Protein AF-A0A1Q3DF29-F1 (afdb_monomer)

Organism: Cephalotus follicularis (NCBI:txid3775)

Nearest PDB structures (foldseek):
  5wkq-assembly1_A  TM=4.480E-01  e=5.464E-01  Shigella flexneri
  3u0c-assembly1_A  TM=4.431E-01  e=8.227E-01  Shigella flexneri
  5nnv-assembly1_A  TM=3.902E-01  e=7.588E+00  Bacillus subtilis subsp. subtilis str. 168

Radius of gyration: 24.83 Å; Cα contacts (8 Å, |Δi|>4): 65; chains: 1; bounding box: 52×53×67 Å

Foldseek 3Di:
DVVVVVVVVVVVVVVLVVLCVVVVVLVCCLVVVLVVVLVVLVVVLCVQLVVLVVQLVVLVVVLVVDDCPDPSNVVSVVVNVVSVVVNCVSVVVSVVVNVVSVQLSVQLVVVVVVCSVVVHDDDPVVSNVVSVVVVVVVVVVVD

Secondary structure (DSSP, 8-state):
-HHHHHHHHHHHHHHHHHHHHHTHHHHHHHHHHHHHHHHHHHHHHHHHHHHHHHHHHHHHHHHHHS-TTSHHHHHHHHHHHHHHHHHHHHHHHHHHHHHHHHHHHHHHHHHHHHHHHTT----HHHHHHHHHHHHHHHHHTT-

Solvent-accessible surface area (backbone atoms only — not comparable to full-atom values): 7894 Å² total; per-residue (Å²): 112,67,71,56,54,51,49,55,50,50,50,52,50,52,52,51,48,59,48,42,62,80,44,42,69,59,58,47,46,69,52,51,49,57,54,54,51,49,52,51,53,52,52,52,44,53,66,61,46,52,61,51,52,52,52,36,52,53,40,52,58,50,49,74,74,44,59,90,88,40,74,64,32,55,50,34,51,51,48,40,54,49,40,52,52,51,49,54,52,54,51,50,52,50,53,49,53,52,50,54,49,52,51,53,49,50,50,42,48,54,52,51,52,56,37,43,72,68,73,51,90,77,55,71,67,60,50,53,52,50,44,51,50,59,62,48,44,68,71,61,75,76,112

Structure (mmCIF, N/CA/C/O backbone):
data_AF-A0A1Q3DF29-F1
#
_entry.id   AF-A0A1Q3DF29-F1
#
loop_
_atom_site.group_PDB
_atom_site.id
_atom_site.type_symbol
_atom_site.label_atom_id
_atom_site.label_alt_id
_atom_site.label_comp_id
_atom_site.label_asym_id
_atom_site.label_entity_id
_atom_site.label_seq_id
_atom_site.pdbx_PDB_ins_code
_atom_site.Cartn_x
_atom_site.Cartn_y
_atom_site.Cartn_z
_atom_site.occupancy
_atom_site.B_iso_or_equiv
_atom_site.auth_seq_id
_atom_site.auth_comp_id
_atom_site.auth_asym_id
_atom_site.auth_atom_id
_atom_site.pdbx_PDB_model_num
ATOM 1 N N . MET A 1 1 ? -31.458 27.930 13.544 1.00 64.81 1 MET A N 1
ATOM 2 C CA . MET A 1 1 ? -31.360 26.532 13.066 1.00 64.81 1 MET A CA 1
ATOM 3 C C . MET A 1 1 ? -29.913 26.045 13.080 1.00 64.81 1 MET A C 1
ATOM 5 O O . MET A 1 1 ? -29.648 25.019 13.688 1.00 64.81 1 MET A O 1
ATOM 9 N N . GLU A 1 2 ? -28.968 26.812 12.528 1.00 74.69 2 GLU A N 1
ATOM 10 C CA . GLU A 1 2 ? -27.544 26.432 12.446 1.00 74.69 2 GLU A CA 1
ATOM 11 C C . GLU A 1 2 ? -26.821 26.314 13.799 1.00 74.69 2 GLU A C 1
ATOM 13 O O . GLU A 1 2 ? -26.092 25.355 14.015 1.00 74.69 2 GLU A O 1
ATOM 18 N N . LEU A 1 3 ? -27.087 27.212 14.758 1.00 82.31 3 LEU A N 1
ATOM 19 C CA . LEU A 1 3 ? -26.493 27.136 16.107 1.00 82.31 3 LEU A CA 1
ATOM 20 C C . LEU A 1 3 ? -26.896 25.869 16.879 1.00 82.31 3 LEU A C 1
ATOM 22 O O . LEU A 1 3 ? -26.116 25.357 17.676 1.00 82.31 3 LEU A O 1
ATOM 26 N N . LYS A 1 4 ? -28.103 25.349 16.625 1.00 86.00 4 LYS A N 1
ATOM 27 C CA . LYS A 1 4 ? -28.585 24.108 17.241 1.00 86.00 4 LYS A CA 1
ATOM 28 C C . LYS A 1 4 ? -27.885 22.892 16.630 1.00 86.00 4 LYS A C 1
ATOM 30 O O . LYS A 1 4 ? -27.379 22.061 17.368 1.00 86.00 4 LYS A O 1
ATOM 35 N N . LEU A 1 5 ? -27.765 22.859 15.299 1.00 88.81 5 LEU A N 1
ATOM 36 C CA . LEU A 1 5 ? -26.984 21.848 14.575 1.00 88.81 5 LEU A CA 1
ATOM 37 C C . LEU A 1 5 ? -25.518 21.813 15.028 1.00 88.81 5 LEU A C 1
ATOM 39 O O . LEU A 1 5 ? -24.963 20.735 15.224 1.00 88.81 5 LEU A O 1
ATOM 43 N N . LEU A 1 6 ? -24.905 22.983 15.231 1.00 88.19 6 LEU A N 1
ATOM 44 C CA . LEU A 1 6 ? -23.535 23.087 15.729 1.00 88.19 6 LEU A CA 1
ATOM 45 C C . LEU A 1 6 ? -23.409 22.545 17.164 1.00 88.19 6 LEU A C 1
ATOM 47 O O . LEU A 1 6 ? -22.464 21.819 17.465 1.00 88.19 6 LEU A O 1
ATOM 51 N N . GLY A 1 7 ? -24.371 22.868 18.036 1.00 90.06 7 GLY A N 1
ATOM 52 C CA . GLY A 1 7 ? -24.429 22.354 19.406 1.00 90.06 7 GLY A CA 1
ATOM 53 C C . GLY A 1 7 ? -24.581 20.832 19.459 1.00 90.06 7 GLY A C 1
ATOM 54 O O . GLY A 1 7 ? -23.808 20.165 20.145 1.00 90.06 7 GLY A O 1
ATOM 55 N N . ASP A 1 8 ? -25.508 20.282 18.672 1.00 89.81 8 ASP A N 1
ATOM 56 C CA . ASP A 1 8 ? -25.744 18.837 18.577 1.00 89.81 8 ASP A CA 1
ATOM 57 C C . ASP A 1 8 ? -24.498 18.106 18.036 1.00 89.81 8 ASP A C 1
ATOM 59 O O . ASP A 1 8 ? -24.095 17.067 18.560 1.00 89.81 8 ASP A O 1
ATOM 63 N N . PHE A 1 9 ? -23.816 18.682 17.040 1.00 89.69 9 PHE A N 1
ATOM 64 C CA . PHE A 1 9 ? -22.563 18.144 16.506 1.00 89.69 9 PHE A CA 1
ATOM 65 C C . PHE A 1 9 ? -21.426 18.138 17.541 1.00 89.69 9 PHE A C 1
ATOM 67 O O . PHE A 1 9 ? -20.728 17.133 17.693 1.00 89.69 9 PHE A O 1
ATOM 74 N N . LEU A 1 10 ? -21.250 19.234 18.286 1.00 90.62 10 LEU A N 1
ATOM 75 C CA . LEU A 1 10 ? -20.240 19.331 19.345 1.00 90.62 10 LEU A CA 1
ATOM 76 C C . LEU A 1 10 ? -20.503 18.342 20.484 1.00 90.62 10 LEU A C 1
ATOM 78 O O . LEU A 1 10 ? -19.556 17.761 21.018 1.00 90.62 10 LEU A O 1
ATOM 82 N N . GLN A 1 11 ? -21.772 18.116 20.831 1.00 90.12 11 GLN A N 1
ATOM 83 C CA . GLN A 1 11 ? -22.178 17.124 21.825 1.00 90.12 11 GLN A CA 1
ATOM 84 C C . GLN A 1 11 ? -21.747 15.714 21.395 1.00 90.12 11 GLN A C 1
ATOM 86 O O . GLN A 1 11 ? -21.098 15.006 22.166 1.00 90.12 11 GLN A O 1
ATOM 91 N N . ILE A 1 12 ? -22.015 15.344 20.136 1.00 85.94 12 ILE A N 1
ATOM 92 C CA . ILE A 1 12 ? -21.592 14.057 19.563 1.00 85.94 12 ILE A CA 1
ATOM 93 C C . ILE A 1 12 ? -20.066 13.922 19.612 1.00 85.94 12 ILE A C 1
ATOM 95 O O . ILE A 1 12 ? -19.547 12.890 20.035 1.00 85.94 12 ILE A O 1
ATOM 99 N N . LEU A 1 13 ? -19.331 14.970 19.232 1.00 83.00 13 LEU A N 1
ATOM 100 C CA . LEU A 1 13 ? -17.866 14.997 19.286 1.00 83.00 13 LEU A CA 1
ATOM 101 C C . LEU A 1 13 ? -17.329 14.797 20.707 1.00 83.00 13 LEU A C 1
ATOM 103 O O . LEU A 1 13 ? -16.395 14.019 20.910 1.00 83.00 13 LEU A O 1
ATOM 107 N N . LEU A 1 14 ? -17.927 15.464 21.696 1.00 86.06 14 LEU A N 1
ATOM 108 C CA . LEU A 1 14 ? -17.567 15.322 23.106 1.00 86.06 14 LEU A CA 1
ATOM 109 C C . LEU A 1 14 ? -17.832 13.909 23.626 1.00 86.06 14 LEU A C 1
ATOM 111 O O . LEU A 1 14 ? -17.007 13.363 24.365 1.00 86.06 14 LEU A O 1
ATOM 115 N N . ASP A 1 15 ? -18.949 13.303 23.237 1.00 81.44 15 ASP A N 1
ATOM 116 C CA . ASP A 1 15 ? -19.303 11.950 23.655 1.00 81.44 15 ASP A CA 1
ATOM 117 C C . ASP A 1 15 ? -18.387 10.905 23.004 1.00 81.44 15 ASP A C 1
ATOM 119 O O . ASP A 1 15 ? -17.857 10.029 23.697 1.00 81.44 15 ASP A O 1
ATOM 123 N N . VAL A 1 16 ? -18.072 11.061 21.713 1.00 76.12 16 VAL A N 1
ATOM 124 C CA . VAL A 1 16 ? -17.061 10.250 21.015 1.00 76.12 16 VAL A CA 1
ATOM 125 C C . VAL A 1 16 ? -15.690 10.406 21.675 1.00 76.12 16 VAL A C 1
ATOM 127 O O . VAL A 1 16 ? -15.017 9.409 21.944 1.00 76.12 16 VAL A O 1
ATOM 130 N N . TYR A 1 17 ? -15.282 11.632 22.007 1.00 75.56 17 TYR A N 1
ATOM 131 C CA . TYR A 1 17 ? -14.010 11.899 22.674 1.00 75.56 17 TYR A CA 1
ATOM 132 C C . TYR A 1 17 ? -13.927 11.222 24.050 1.00 75.56 17 TYR A C 1
ATOM 134 O O . TYR A 1 17 ? -12.944 10.530 24.335 1.00 75.56 17 TYR A O 1
ATOM 142 N N . LYS A 1 18 ? -14.970 11.336 24.885 1.00 79.25 18 LYS A N 1
ATOM 143 C CA . LYS A 1 18 ? -15.044 10.676 26.202 1.00 79.25 18 LYS A CA 1
ATOM 144 C C . LYS A 1 18 ? -14.943 9.155 26.093 1.00 79.25 18 LYS A C 1
ATOM 146 O O . LYS A 1 18 ? -14.237 8.532 26.888 1.00 79.25 18 LYS A O 1
ATOM 151 N N . ILE A 1 19 ? -15.620 8.563 25.110 1.00 73.56 19 ILE A N 1
ATOM 152 C CA . ILE A 1 19 ? -15.571 7.123 24.832 1.00 73.56 19 ILE A CA 1
ATOM 153 C C . ILE A 1 19 ? -14.165 6.721 24.362 1.00 73.56 19 ILE A C 1
ATOM 155 O O . ILE A 1 19 ? -13.599 5.753 24.871 1.00 73.56 19 ILE A O 1
ATOM 159 N N . SER A 1 20 ? -13.552 7.513 23.475 1.00 69.31 20 SER A N 1
ATOM 160 C CA . SER A 1 20 ? -12.206 7.252 22.953 1.00 69.31 20 SER A CA 1
ATOM 161 C C . SER A 1 20 ? -11.133 7.263 24.046 1.00 69.31 20 SER A C 1
ATOM 163 O O . SER A 1 20 ? -10.212 6.446 24.039 1.00 69.31 20 SER A O 1
ATOM 165 N N . ARG A 1 21 ? -11.283 8.138 25.048 1.00 72.75 21 ARG A N 1
ATOM 166 C CA . ARG A 1 21 ? -10.305 8.316 26.125 1.00 72.75 21 ARG A CA 1
ATOM 167 C C . ARG A 1 21 ? -10.154 7.062 26.994 1.00 72.75 21 ARG A C 1
ATOM 169 O O . ARG A 1 21 ? -9.066 6.821 27.514 1.00 72.75 21 ARG A O 1
ATOM 176 N N . LYS A 1 22 ? -11.198 6.228 27.099 1.00 73.19 22 LYS A N 1
ATOM 177 C CA . LYS A 1 22 ? -11.144 4.937 27.813 1.00 73.19 22 LYS A CA 1
ATOM 178 C C . LYS A 1 22 ? -10.190 3.934 27.155 1.00 73.19 22 LYS A C 1
ATOM 180 O O . LYS A 1 22 ? -9.574 3.142 27.858 1.00 73.19 22 LYS A O 1
ATOM 185 N N . ASN A 1 23 ? -10.026 4.010 25.833 1.00 75.94 23 ASN A N 1
ATOM 186 C CA . ASN A 1 23 ? -9.185 3.112 25.038 1.00 75.94 23 ASN A CA 1
ATOM 187 C C . ASN A 1 23 ? -8.156 3.885 24.195 1.00 75.94 23 ASN A C 1
ATOM 189 O O . ASN A 1 23 ? -7.804 3.463 23.093 1.00 75.94 23 ASN A O 1
ATOM 193 N N . VAL A 1 24 ? -7.641 5.009 24.714 1.00 79.38 24 VAL A N 1
ATOM 194 C CA . VAL A 1 24 ? -6.811 5.950 23.937 1.00 79.38 24 VAL A CA 1
ATOM 195 C C . VAL A 1 24 ? -5.581 5.285 23.315 1.00 79.38 24 VAL A C 1
ATOM 197 O O . VAL A 1 24 ? -5.239 5.576 22.176 1.00 79.38 24 VAL A O 1
ATOM 200 N N . LYS A 1 25 ? -4.955 4.335 24.026 1.00 81.69 25 LYS A N 1
ATOM 201 C CA . LYS A 1 25 ? -3.796 3.585 23.519 1.00 81.69 25 LYS A CA 1
ATOM 202 C C . LYS A 1 25 ? -4.160 2.751 22.292 1.00 81.69 25 LYS A C 1
ATOM 204 O O . LYS A 1 25 ? -3.429 2.781 21.315 1.00 81.69 25 LYS A O 1
ATOM 209 N N . LEU A 1 26 ? -5.296 2.054 22.320 1.00 80.75 26 LEU A N 1
ATOM 210 C CA . LEU A 1 26 ? -5.773 1.249 21.193 1.00 80.75 26 LEU A CA 1
ATOM 211 C C . LEU A 1 26 ? -6.128 2.112 19.996 1.00 80.75 26 LEU A C 1
ATOM 213 O O . LEU A 1 26 ? -5.702 1.802 18.891 1.00 80.75 26 LEU A O 1
ATOM 21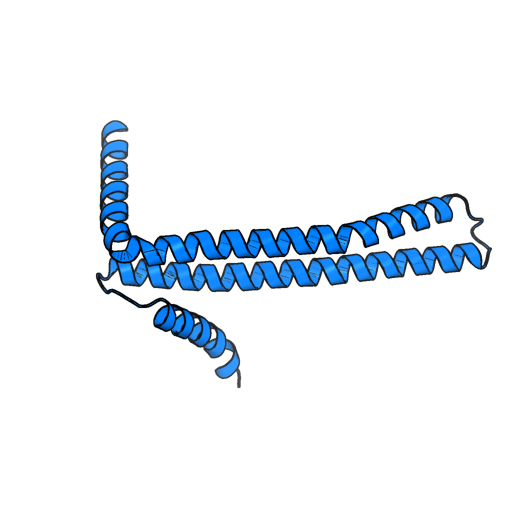7 N N . ILE A 1 27 ? -6.871 3.196 20.223 1.00 81.94 27 ILE A N 1
ATOM 218 C CA . ILE A 1 27 ? -7.287 4.112 19.157 1.00 81.94 27 ILE A CA 1
ATOM 219 C C . ILE A 1 27 ? -6.065 4.785 18.522 1.00 81.94 27 ILE A C 1
ATOM 221 O O . ILE A 1 27 ? -5.967 4.859 17.298 1.00 81.94 27 ILE A O 1
ATOM 225 N N . ALA A 1 28 ? -5.086 5.194 19.331 1.00 84.56 28 ALA A N 1
ATOM 226 C CA . ALA A 1 28 ? -3.813 5.688 18.826 1.00 84.56 28 ALA A CA 1
ATOM 227 C C . ALA A 1 28 ? -3.076 4.606 18.020 1.00 84.56 28 ALA A C 1
ATOM 229 O O . ALA A 1 28 ? -2.642 4.876 16.904 1.00 84.56 28 ALA A O 1
ATOM 230 N N . SER A 1 29 ? -2.990 3.369 18.521 1.00 84.06 29 SER A N 1
ATOM 231 C CA . SER A 1 29 ? -2.324 2.268 17.815 1.00 84.06 29 SER A CA 1
ATOM 232 C C . SER A 1 29 ? -2.968 1.945 16.466 1.00 84.06 29 SER A C 1
ATOM 234 O O . SER A 1 29 ? -2.247 1.859 15.477 1.00 84.06 29 SER A O 1
ATOM 236 N N . ILE A 1 30 ? -4.296 1.813 16.385 1.00 85.62 30 ILE A N 1
ATOM 237 C CA . ILE A 1 30 ? -4.993 1.522 15.116 1.00 85.62 30 ILE A CA 1
ATOM 238 C C . ILE A 1 30 ? -4.973 2.693 14.132 1.00 85.62 30 ILE A C 1
ATOM 240 O O . ILE A 1 30 ? -5.345 2.497 12.986 1.00 85.62 30 ILE A O 1
ATOM 244 N N . THR A 1 31 ? -4.581 3.893 14.565 1.00 85.94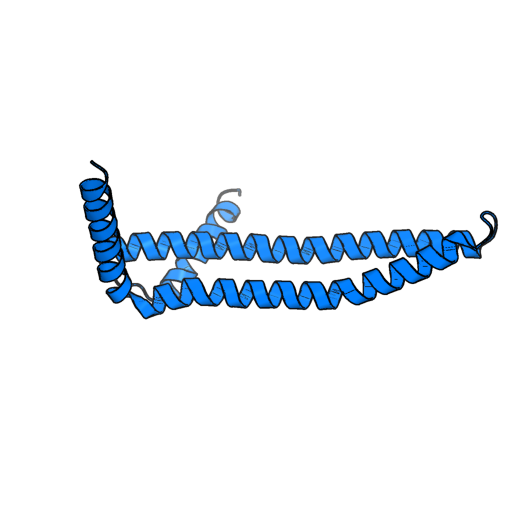 31 THR A N 1
ATOM 245 C CA . THR A 1 31 ? -4.462 5.068 13.690 1.00 85.94 31 THR A CA 1
ATOM 246 C C . THR A 1 31 ? -3.021 5.228 13.211 1.00 85.94 31 THR A C 1
ATOM 248 O O . THR A 1 31 ? -2.761 5.327 12.017 1.00 85.94 31 THR A O 1
ATOM 251 N N . ILE A 1 32 ? -2.063 5.195 14.140 1.00 90.62 32 ILE A N 1
ATOM 252 C CA . ILE A 1 32 ? -0.640 5.424 13.863 1.00 90.62 32 ILE A CA 1
ATOM 253 C C . ILE A 1 32 ? -0.037 4.258 13.078 1.00 90.62 32 ILE A C 1
ATOM 255 O O . ILE A 1 32 ? 0.719 4.483 12.136 1.00 90.62 32 ILE A O 1
ATOM 259 N N . LEU A 1 33 ? -0.366 3.015 13.439 1.00 90.31 33 LEU A N 1
ATOM 260 C CA . LEU A 1 33 ? 0.217 1.834 12.807 1.00 90.31 33 LEU A CA 1
ATOM 261 C C . LEU A 1 33 ? -0.114 1.721 11.303 1.00 90.31 33 LEU A C 1
ATOM 263 O O . LEU A 1 33 ? 0.823 1.503 10.535 1.00 90.31 33 LEU A O 1
ATOM 267 N N . 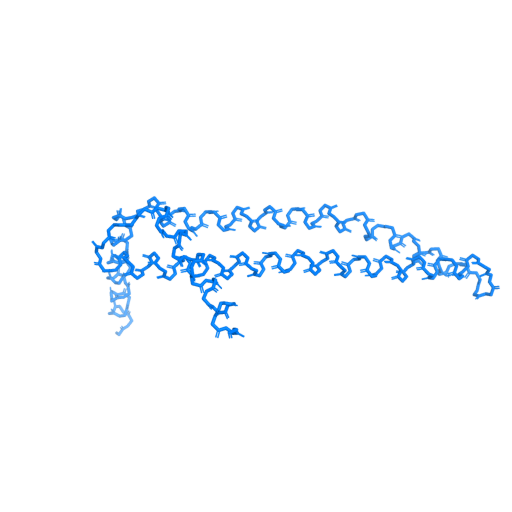PRO A 1 34 ? -1.371 1.900 10.841 1.00 91.25 34 PRO A N 1
ATOM 268 C CA . PRO A 1 34 ? -1.657 1.917 9.409 1.00 91.25 34 PRO A CA 1
ATOM 269 C C . PRO A 1 34 ? -0.947 3.045 8.676 1.00 91.25 34 PRO A C 1
ATOM 271 O O . PRO A 1 34 ? -0.444 2.797 7.584 1.00 91.25 34 PRO A O 1
ATOM 274 N N . ILE A 1 35 ? -0.883 4.249 9.260 1.00 93.12 35 ILE A N 1
ATOM 275 C CA . ILE A 1 35 ? -0.174 5.387 8.656 1.00 93.12 35 ILE A CA 1
ATOM 276 C C . ILE A 1 35 ? 1.296 5.021 8.463 1.00 93.12 35 ILE A C 1
ATOM 278 O O . ILE A 1 35 ? 1.802 5.087 7.348 1.00 93.12 35 ILE A O 1
ATOM 282 N N . PHE A 1 36 ? 1.954 4.555 9.526 1.00 94.00 36 PHE A N 1
ATOM 283 C CA . PHE A 1 36 ? 3.352 4.140 9.491 1.00 94.00 36 PHE A CA 1
ATOM 284 C C . PHE A 1 36 ? 3.604 3.045 8.447 1.00 94.00 36 PHE A C 1
ATOM 286 O O . PHE A 1 36 ? 4.540 3.141 7.654 1.00 94.00 36 PHE A O 1
ATOM 293 N N . LEU A 1 37 ? 2.744 2.026 8.399 1.00 94.38 37 LEU A N 1
ATOM 294 C CA . LEU A 1 37 ? 2.893 0.920 7.460 1.00 94.38 37 LEU A CA 1
ATOM 295 C C . LEU A 1 37 ? 2.664 1.357 6.005 1.00 94.38 37 LEU A C 1
ATOM 297 O O . LEU A 1 37 ? 3.428 0.957 5.130 1.00 94.38 37 LEU A O 1
ATOM 301 N N . HIS A 1 38 ? 1.676 2.217 5.738 1.00 93.38 38 HIS A N 1
ATOM 302 C CA . HIS A 1 38 ? 1.470 2.791 4.403 1.00 93.38 38 HIS A CA 1
ATOM 303 C C . HIS A 1 38 ? 2.641 3.683 3.984 1.00 93.38 38 HIS A C 1
ATOM 305 O O . HIS A 1 38 ? 3.068 3.610 2.835 1.00 93.38 38 HIS A O 1
ATOM 311 N N . SER A 1 39 ? 3.213 4.468 4.904 1.00 95.88 39 SER A N 1
ATOM 312 C CA . SER A 1 39 ? 4.421 5.253 4.632 1.00 95.88 39 SER A CA 1
ATOM 313 C C . SER A 1 39 ? 5.608 4.365 4.259 1.00 95.88 39 SER A C 1
ATOM 315 O O . SER A 1 39 ? 6.325 4.681 3.314 1.00 95.88 39 SER A O 1
ATOM 317 N N . ILE A 1 40 ? 5.796 3.237 4.951 1.00 96.62 40 ILE A N 1
ATOM 318 C CA . ILE A 1 40 ? 6.843 2.263 4.618 1.00 96.62 40 ILE A CA 1
ATOM 319 C C . ILE A 1 40 ? 6.610 1.650 3.234 1.00 96.62 40 ILE A C 1
ATOM 321 O O . ILE A 1 40 ? 7.534 1.622 2.423 1.00 96.62 40 ILE A O 1
ATOM 325 N N . ILE A 1 41 ? 5.390 1.183 2.946 1.00 96.00 41 ILE A N 1
ATOM 326 C CA . ILE A 1 41 ? 5.031 0.608 1.639 1.00 96.00 41 ILE A CA 1
ATOM 327 C C . ILE A 1 41 ? 5.314 1.616 0.522 1.00 96.00 41 ILE A C 1
ATOM 329 O O . ILE A 1 41 ? 5.942 1.270 -0.475 1.00 96.00 41 ILE A O 1
ATOM 333 N N . PHE A 1 42 ? 4.901 2.869 0.712 1.00 95.12 42 PHE A N 1
ATOM 334 C CA . PHE A 1 42 ? 5.129 3.949 -0.241 1.00 95.12 42 PHE A CA 1
ATOM 335 C C . PHE A 1 42 ? 6.619 4.238 -0.458 1.00 95.12 42 PHE A C 1
ATOM 337 O O . PHE A 1 42 ? 7.069 4.385 -1.592 1.00 95.12 42 PHE A O 1
ATOM 344 N N . LEU A 1 43 ? 7.407 4.270 0.618 1.00 97.06 43 LEU A N 1
ATOM 345 C CA . LEU A 1 43 ? 8.848 4.483 0.539 1.00 97.06 43 LEU A CA 1
ATOM 346 C C . LEU A 1 43 ? 9.533 3.371 -0.274 1.00 97.06 43 LEU A C 1
ATOM 348 O O . LEU A 1 43 ? 10.313 3.655 -1.182 1.00 97.06 43 LEU A O 1
ATOM 352 N N . PHE A 1 44 ? 9.222 2.106 0.025 1.00 96.88 44 PHE A N 1
ATOM 353 C CA . PHE A 1 44 ? 9.769 0.966 -0.713 1.00 96.88 44 PHE A CA 1
ATOM 354 C C . PHE A 1 44 ? 9.318 0.942 -2.172 1.00 96.88 44 PHE A C 1
ATOM 356 O O . PHE A 1 44 ? 10.124 0.598 -3.039 1.00 96.88 44 PHE A O 1
ATOM 363 N N . ASN A 1 45 ? 8.078 1.343 -2.452 1.00 96.19 45 ASN A N 1
ATOM 364 C CA . ASN A 1 45 ? 7.582 1.507 -3.812 1.00 96.19 45 ASN A CA 1
ATOM 365 C C . ASN A 1 45 ? 8.460 2.505 -4.586 1.00 96.19 45 ASN A C 1
ATOM 367 O O . ASN A 1 45 ? 9.044 2.129 -5.602 1.00 96.19 45 ASN A O 1
ATOM 371 N N . ILE A 1 46 ? 8.667 3.716 -4.050 1.00 95.19 46 ILE A N 1
ATOM 372 C CA . ILE A 1 46 ? 9.517 4.736 -4.686 1.00 95.19 46 ILE A CA 1
ATOM 373 C C . ILE A 1 46 ? 10.920 4.193 -4.959 1.00 95.19 46 ILE A C 1
ATOM 375 O O . ILE A 1 46 ? 11.436 4.338 -6.070 1.00 95.19 46 ILE A O 1
ATOM 379 N N . PHE A 1 47 ? 11.548 3.569 -3.958 1.00 96.19 47 PHE A N 1
ATOM 380 C CA . PHE A 1 47 ? 12.900 3.033 -4.112 1.00 96.19 47 PHE A CA 1
ATOM 381 C C . PHE A 1 47 ? 12.985 1.914 -5.154 1.00 96.19 47 PHE A C 1
ATOM 383 O O . PHE A 1 47 ? 14.003 1.810 -5.833 1.00 96.19 47 PHE A O 1
ATOM 390 N N . SER A 1 48 ? 11.928 1.117 -5.312 1.00 95.19 48 SER A N 1
ATOM 391 C CA . SER A 1 48 ? 11.885 0.014 -6.279 1.00 95.19 48 SER A CA 1
ATOM 392 C C . SER A 1 48 ? 11.602 0.498 -7.702 1.00 95.19 48 SER A C 1
ATOM 394 O O . SER A 1 48 ? 12.190 0.002 -8.659 1.00 95.19 48 SER A O 1
ATOM 396 N N . ILE A 1 49 ? 10.722 1.488 -7.850 1.00 94.12 49 ILE A N 1
ATOM 397 C CA . ILE A 1 49 ? 10.273 2.000 -9.148 1.00 94.12 49 ILE A CA 1
ATOM 398 C C . ILE A 1 49 ? 11.297 2.930 -9.791 1.00 94.12 49 ILE A C 1
ATOM 400 O O . ILE A 1 49 ? 11.492 2.886 -11.005 1.00 94.12 49 ILE A O 1
ATOM 404 N N . LYS A 1 50 ? 11.984 3.755 -8.995 1.00 94.50 50 LYS A N 1
ATOM 405 C CA . LYS A 1 50 ? 12.951 4.741 -9.493 1.00 94.50 50 LYS A CA 1
ATOM 406 C C . LYS A 1 50 ? 14.014 4.163 -10.450 1.00 94.50 50 LYS A C 1
ATOM 408 O O . LYS A 1 50 ? 14.180 4.746 -11.522 1.00 94.50 50 LYS A O 1
ATOM 413 N N . PRO A 1 51 ? 14.734 3.067 -10.129 1.00 94.56 51 PRO A N 1
ATOM 414 C CA . PRO A 1 51 ? 15.720 2.502 -11.051 1.00 94.56 51 PRO A CA 1
ATOM 415 C C . PRO A 1 51 ? 15.082 1.926 -12.322 1.00 94.56 51 PRO A C 1
ATOM 417 O O . PRO A 1 51 ? 15.636 2.114 -13.400 1.00 94.56 51 PRO A O 1
ATOM 420 N N . LEU A 1 52 ? 13.905 1.296 -12.219 1.00 93.69 52 LEU A N 1
ATOM 421 C CA . LEU A 1 52 ? 13.184 0.744 -13.373 1.00 93.69 52 LEU A CA 1
ATOM 422 C C . LEU A 1 52 ? 12.750 1.844 -14.345 1.00 93.69 52 LEU A C 1
ATOM 424 O O . LEU A 1 52 ? 12.907 1.704 -15.553 1.00 93.69 52 LEU A O 1
ATOM 428 N N . PHE A 1 53 ? 12.251 2.966 -13.821 1.00 93.00 53 PHE A N 1
ATOM 429 C CA . PHE A 1 53 ? 11.903 4.126 -14.641 1.00 93.00 53 PHE A CA 1
ATOM 430 C C . PHE A 1 53 ? 13.124 4.745 -15.320 1.00 93.00 53 PHE A C 1
ATOM 432 O O . PHE A 1 53 ? 13.041 5.133 -16.482 1.00 93.00 53 PHE A O 1
ATOM 439 N N . ALA A 1 54 ? 14.247 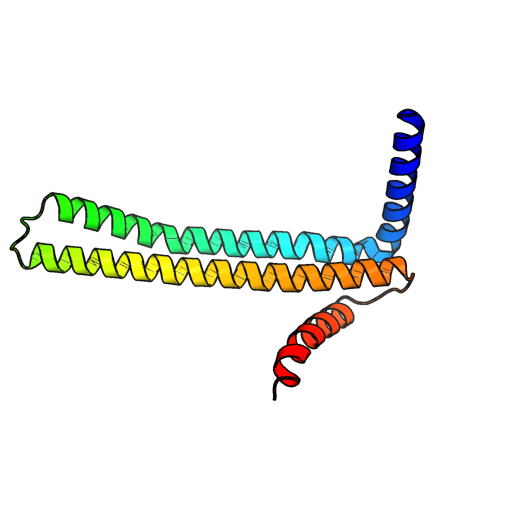4.854 -14.606 1.00 95.25 54 ALA A N 1
ATOM 440 C CA . ALA A 1 54 ? 15.475 5.400 -15.171 1.00 95.25 54 ALA A CA 1
ATOM 441 C C . ALA A 1 54 ? 15.990 4.534 -16.331 1.00 95.25 54 ALA A C 1
ATOM 443 O O . ALA A 1 54 ? 16.293 5.068 -17.396 1.00 95.25 54 ALA A O 1
ATOM 444 N N . ASP A 1 55 ? 16.031 3.212 -16.147 1.00 94.50 55 ASP A N 1
ATOM 445 C CA . ASP A 1 55 ? 16.454 2.262 -17.182 1.00 94.50 55 ASP A CA 1
ATOM 446 C C . ASP A 1 55 ? 15.519 2.299 -18.403 1.00 94.50 55 ASP A C 1
ATOM 448 O O . ASP A 1 55 ? 15.975 2.425 -19.542 1.00 94.50 55 ASP A O 1
ATOM 452 N N . LEU A 1 56 ? 14.204 2.334 -18.162 1.00 94.94 56 LEU A N 1
ATOM 453 C CA . LEU A 1 56 ? 13.190 2.470 -19.208 1.00 94.94 56 LEU A CA 1
ATOM 454 C C . LEU A 1 56 ? 13.391 3.743 -20.046 1.00 94.94 56 LEU A C 1
ATOM 456 O O . LEU A 1 56 ? 13.375 3.673 -21.275 1.00 94.94 56 LEU A O 1
ATOM 460 N N . ILE A 1 57 ? 13.604 4.898 -19.403 1.00 95.38 57 ILE A N 1
ATOM 461 C CA . ILE A 1 57 ? 13.839 6.181 -20.092 1.00 95.38 57 ILE A CA 1
ATOM 462 C C . ILE A 1 57 ? 15.108 6.112 -20.943 1.00 95.38 57 ILE A C 1
ATOM 464 O O . ILE A 1 57 ? 15.116 6.588 -22.082 1.00 95.38 57 ILE A O 1
ATOM 468 N N . VAL A 1 58 ? 16.178 5.516 -20.411 1.00 95.38 58 VAL A N 1
ATOM 469 C CA . VAL A 1 58 ? 17.445 5.361 -21.133 1.00 95.38 58 VAL A CA 1
ATOM 470 C C . VAL A 1 58 ? 17.242 4.492 -22.374 1.00 95.38 58 VAL A C 1
ATOM 472 O O . VAL A 1 58 ? 17.552 4.934 -23.482 1.00 95.38 58 VAL A O 1
ATOM 475 N N . LYS A 1 59 ? 16.654 3.297 -22.232 1.00 93.56 59 LYS A N 1
ATOM 476 C CA . LYS A 1 59 ? 16.403 2.395 -23.369 1.00 93.56 59 LYS A CA 1
ATOM 477 C C . LYS A 1 59 ? 15.455 3.004 -24.394 1.00 93.56 59 LYS A C 1
ATOM 479 O O . LYS A 1 59 ? 15.699 2.878 -25.590 1.00 93.56 59 LYS A O 1
ATOM 484 N N . GLN A 1 60 ? 14.412 3.705 -23.949 1.00 93.00 60 GLN A N 1
ATOM 485 C CA . GLN A 1 60 ? 13.488 4.406 -24.839 1.00 93.00 60 GLN A CA 1
ATOM 486 C C . GLN A 1 60 ? 14.194 5.511 -25.635 1.00 93.00 60 GLN A C 1
ATOM 488 O O . GLN A 1 60 ? 13.955 5.645 -26.833 1.00 93.00 60 GLN A O 1
ATOM 493 N N . SER A 1 61 ? 15.088 6.270 -24.998 1.00 93.94 61 SER A N 1
ATOM 494 C CA . SER A 1 61 ? 15.870 7.316 -25.667 1.00 93.94 61 SER A CA 1
ATOM 495 C C . SER A 1 61 ? 16.775 6.734 -26.754 1.00 93.94 61 SER A C 1
ATOM 497 O O . SER A 1 61 ? 16.827 7.274 -27.857 1.00 93.94 61 SER A O 1
ATOM 499 N N . PHE A 1 62 ? 17.437 5.604 -26.479 1.00 93.31 62 PHE A N 1
ATOM 500 C CA . PHE A 1 62 ? 18.235 4.900 -27.485 1.00 93.31 62 PHE A CA 1
ATOM 501 C C . PHE A 1 62 ? 17.372 4.346 -28.623 1.00 93.31 62 PHE A C 1
ATOM 503 O O . PHE A 1 62 ? 17.721 4.499 -29.789 1.00 93.31 62 PHE A O 1
ATOM 510 N N . LEU A 1 63 ? 16.204 3.784 -28.311 1.00 93.06 63 LEU A N 1
ATOM 511 C CA . LEU A 1 63 ? 15.291 3.224 -29.309 1.00 93.06 63 LEU A CA 1
ATOM 512 C C . LEU A 1 63 ? 14.850 4.265 -30.352 1.00 93.06 63 LEU A C 1
ATOM 514 O O . LEU A 1 63 ? 14.688 3.919 -31.519 1.00 93.06 63 LEU A O 1
ATOM 518 N N . LEU A 1 64 ? 14.711 5.538 -29.961 1.00 91.00 64 LEU A N 1
ATOM 519 C CA . LEU A 1 64 ? 14.351 6.638 -30.868 1.00 91.00 64 LEU A CA 1
ATOM 520 C C . LEU A 1 64 ? 15.442 6.986 -31.892 1.00 91.00 64 LEU A C 1
ATOM 522 O O . LEU A 1 64 ? 15.122 7.540 -32.943 1.00 91.00 64 LEU A O 1
ATOM 526 N N . ILE A 1 65 ? 16.710 6.697 -31.591 1.00 92.75 65 ILE A N 1
ATOM 527 C CA . ILE A 1 65 ? 17.853 7.038 -32.453 1.00 92.75 65 ILE A CA 1
ATOM 528 C C . ILE A 1 65 ? 18.433 5.822 -33.189 1.00 92.75 65 ILE A C 1
ATOM 530 O O . ILE A 1 65 ? 19.204 5.989 -34.135 1.00 92.75 65 ILE A O 1
ATOM 534 N N . THR A 1 66 ? 18.065 4.600 -32.794 1.00 91.94 66 THR A N 1
ATOM 535 C CA . THR A 1 66 ? 18.510 3.360 -33.443 1.00 91.94 66 THR A CA 1
ATOM 536 C C . THR A 1 66 ? 17.667 3.038 -34.681 1.00 91.94 66 THR A C 1
ATOM 538 O O . THR A 1 66 ? 16.445 3.162 -34.688 1.00 91.94 66 THR A O 1
ATOM 541 N N . SER A 1 67 ? 18.320 2.574 -35.751 1.00 92.38 67 SER A N 1
ATOM 542 C CA . SER A 1 67 ? 17.640 2.216 -37.003 1.00 92.38 67 SER A CA 1
ATOM 543 C C . SER A 1 67 ? 16.755 0.960 -36.860 1.00 92.38 67 SER A C 1
ATOM 545 O O . SER A 1 67 ? 17.241 -0.061 -36.376 1.00 92.38 67 SER A O 1
ATOM 547 N N . PRO A 1 68 ? 15.503 0.965 -37.358 1.00 83.56 68 PRO A N 1
ATOM 548 C CA . PRO A 1 68 ? 14.480 -0.049 -37.048 1.00 83.56 68 PRO A CA 1
ATOM 549 C C . PRO A 1 68 ? 14.713 -1.474 -37.593 1.00 83.56 68 PRO A C 1
ATOM 551 O O . PRO A 1 68 ? 13.962 -2.380 -37.250 1.00 83.56 68 PRO A O 1
ATOM 554 N N . ASN A 1 69 ? 15.759 -1.708 -38.391 1.00 88.69 69 ASN A N 1
ATOM 555 C CA . ASN A 1 69 ? 16.083 -3.023 -38.967 1.00 88.69 69 ASN A CA 1
ATOM 556 C C . ASN A 1 69 ? 17.396 -3.616 -38.430 1.00 88.69 69 ASN A C 1
ATOM 558 O O . ASN A 1 69 ? 17.956 -4.531 -39.034 1.00 88.69 69 ASN A O 1
ATOM 562 N N . THR A 1 70 ? 17.919 -3.091 -37.320 1.00 92.50 70 THR A N 1
ATOM 563 C CA . THR A 1 70 ? 19.128 -3.630 -36.693 1.00 92.50 70 THR A CA 1
ATOM 564 C C . THR A 1 70 ? 18.780 -4.597 -35.556 1.00 92.50 70 THR A C 1
ATOM 566 O O . THR A 1 70 ? 17.768 -4.423 -34.871 1.00 92.50 70 THR A O 1
ATOM 569 N N . PRO A 1 71 ? 19.630 -5.605 -35.285 1.00 91.56 71 PRO A N 1
ATOM 570 C CA . PRO A 1 71 ? 19.489 -6.452 -34.098 1.00 91.56 71 PRO A CA 1
ATOM 571 C C . PRO A 1 71 ? 19.478 -5.643 -32.792 1.00 91.56 71 PRO A C 1
ATOM 573 O O . PRO A 1 71 ? 18.817 -6.012 -31.826 1.00 91.56 71 PRO A O 1
ATOM 576 N N . GLU A 1 72 ? 20.183 -4.512 -32.774 1.00 93.06 72 GLU A N 1
ATOM 577 C CA . GLU A 1 72 ? 20.239 -3.587 -31.643 1.00 93.06 72 GLU A CA 1
ATOM 578 C C . GLU A 1 72 ? 18.877 -2.945 -31.348 1.00 93.06 72 GLU A C 1
ATOM 580 O O . GLU A 1 72 ? 18.466 -2.899 -30.189 1.00 93.06 72 GLU A O 1
ATOM 585 N N . PHE A 1 73 ? 18.129 -2.544 -32.383 1.00 93.69 73 PHE A N 1
ATOM 586 C CA . PHE A 1 73 ? 16.765 -2.037 -32.225 1.00 93.69 73 PHE A CA 1
ATOM 587 C C . PHE A 1 73 ? 15.839 -3.086 -31.601 1.00 93.69 73 PHE A C 1
ATOM 589 O O . PHE A 1 73 ? 15.108 -2.787 -30.657 1.00 93.69 73 PHE A O 1
ATOM 596 N N . LEU A 1 74 ? 15.900 -4.334 -32.082 1.00 93.38 74 LEU A N 1
ATOM 597 C CA . LEU A 1 74 ? 15.100 -5.431 -31.527 1.00 93.38 74 LEU A CA 1
ATOM 598 C C . LEU A 1 74 ? 15.457 -5.714 -30.062 1.00 93.38 74 LEU A C 1
ATOM 600 O O . LEU A 1 74 ? 14.561 -5.915 -29.243 1.00 93.38 74 LEU A O 1
ATOM 604 N N . ASN A 1 75 ? 16.745 -5.678 -29.713 1.00 94.44 75 ASN A N 1
ATOM 605 C CA . ASN A 1 75 ? 17.200 -5.859 -28.335 1.00 94.44 75 ASN A CA 1
ATOM 606 C C . ASN A 1 75 ? 16.707 -4.735 -27.412 1.00 94.44 75 ASN A C 1
ATOM 608 O O . ASN A 1 75 ? 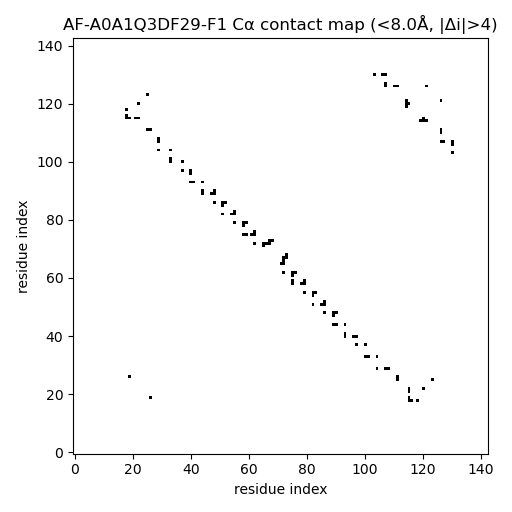16.211 -5.019 -26.321 1.00 94.44 75 ASN A O 1
ATOM 612 N N . LEU A 1 76 ? 16.783 -3.475 -27.854 1.00 94.56 76 LEU A N 1
ATOM 613 C CA . LEU A 1 76 ? 16.255 -2.329 -27.106 1.00 94.56 76 LEU A CA 1
ATOM 614 C C . LEU A 1 76 ? 14.740 -2.428 -26.921 1.00 94.56 76 LEU A C 1
ATOM 616 O O . LEU A 1 76 ? 14.249 -2.230 -25.811 1.00 94.56 76 LEU A O 1
ATOM 620 N N . LEU A 1 77 ? 14.001 -2.794 -27.972 1.00 94.19 77 LEU A N 1
ATOM 621 C CA . LEU A 1 77 ? 12.551 -2.965 -27.913 1.00 94.19 77 LEU A CA 1
ATOM 622 C C . LEU A 1 77 ? 12.150 -4.068 -26.926 1.00 94.19 77 LEU A C 1
ATOM 624 O O . LEU A 1 77 ? 11.263 -3.864 -26.096 1.00 94.19 77 LEU A O 1
ATOM 628 N N . MET A 1 78 ? 12.820 -5.222 -26.976 1.00 95.06 78 MET A N 1
ATOM 629 C CA . MET A 1 78 ? 12.597 -6.294 -26.003 1.00 95.06 78 MET A CA 1
ATOM 630 C C . MET A 1 78 ? 12.943 -5.850 -24.578 1.00 95.06 78 MET A C 1
ATOM 632 O O . MET A 1 78 ? 12.201 -6.176 -23.651 1.00 95.06 78 MET A O 1
ATOM 636 N N . GLY A 1 79 ? 14.016 -5.072 -24.409 1.00 94.62 79 GLY A N 1
ATOM 637 C CA . GLY A 1 79 ? 14.392 -4.467 -23.133 1.00 94.62 79 GLY A CA 1
ATOM 638 C C . GLY A 1 79 ? 13.305 -3.545 -22.576 1.00 94.62 79 GLY A C 1
ATOM 639 O O . GLY A 1 79 ? 12.892 -3.720 -21.436 1.00 94.62 79 GLY A O 1
ATOM 640 N N . VAL A 1 80 ? 12.766 -2.638 -23.394 1.00 95.25 80 VAL A N 1
ATOM 641 C CA . VAL A 1 80 ? 11.656 -1.743 -23.018 1.00 95.25 80 VAL A CA 1
ATOM 642 C C . VAL A 1 80 ? 10.411 -2.537 -22.613 1.00 95.25 80 VAL A C 1
ATOM 644 O O . VAL A 1 80 ? 9.802 -2.257 -21.581 1.00 95.25 80 VAL A O 1
ATOM 647 N N . ILE A 1 81 ? 10.033 -3.562 -23.385 1.00 95.31 81 ILE A N 1
ATOM 648 C CA . ILE A 1 81 ? 8.886 -4.424 -23.052 1.00 95.31 81 ILE A CA 1
ATOM 649 C C . ILE A 1 81 ? 9.116 -5.146 -21.718 1.00 95.31 81 ILE A C 1
ATOM 651 O O . ILE A 1 81 ? 8.184 -5.283 -20.922 1.00 95.31 81 ILE A O 1
ATOM 655 N N . HIS A 1 82 ? 10.335 -5.627 -21.473 1.00 95.19 82 HIS A N 1
ATOM 656 C CA . HIS A 1 82 ? 10.698 -6.282 -20.221 1.00 95.19 82 HIS A CA 1
ATOM 657 C C . HIS A 1 82 ? 10.601 -5.320 -19.030 1.00 95.19 82 HIS A C 1
ATOM 659 O O . HIS A 1 82 ? 9.983 -5.664 -18.023 1.00 95.19 82 HIS A O 1
ATOM 665 N N . ASP A 1 83 ? 11.112 -4.098 -19.166 1.00 94.06 83 ASP A N 1
ATOM 666 C CA . ASP A 1 83 ? 11.063 -3.089 -18.107 1.00 94.06 83 ASP A CA 1
ATOM 667 C C . ASP A 1 83 ? 9.628 -2.668 -17.785 1.00 94.06 83 ASP A C 1
ATOM 669 O O . ASP A 1 83 ? 9.272 -2.565 -16.614 1.00 94.06 83 ASP A O 1
ATOM 673 N N . ILE A 1 84 ? 8.770 -2.504 -18.800 1.00 95.38 84 ILE A N 1
ATOM 674 C CA . ILE A 1 84 ? 7.339 -2.223 -18.601 1.00 95.38 84 ILE A CA 1
ATOM 675 C C . ILE A 1 84 ? 6.673 -3.362 -17.824 1.00 95.38 84 ILE A C 1
ATOM 677 O O . ILE A 1 84 ? 5.930 -3.111 -16.875 1.00 95.38 84 ILE A O 1
ATOM 681 N N . LYS A 1 85 ? 6.945 -4.623 -18.189 1.00 96.25 85 LYS A N 1
ATOM 682 C CA . LYS A 1 85 ? 6.410 -5.786 -17.461 1.00 96.25 85 LYS A CA 1
ATOM 683 C C . LYS A 1 85 ? 6.878 -5.801 -16.008 1.00 96.25 85 LYS A C 1
ATOM 685 O O . LYS A 1 85 ? 6.064 -6.040 -15.118 1.00 96.25 85 LYS A O 1
ATOM 690 N N . ASN A 1 86 ? 8.154 -5.515 -15.765 1.00 95.75 86 ASN A N 1
ATOM 691 C CA . ASN A 1 86 ? 8.708 -5.451 -14.416 1.00 95.75 86 ASN A CA 1
ATOM 692 C C . ASN A 1 86 ? 8.079 -4.315 -13.608 1.00 95.75 86 ASN A C 1
ATOM 694 O O . ASN A 1 86 ? 7.687 -4.534 -12.467 1.00 95.75 86 ASN A O 1
ATOM 698 N N . LEU A 1 87 ? 7.919 -3.132 -14.204 1.00 95.50 87 LEU A N 1
ATOM 699 C CA .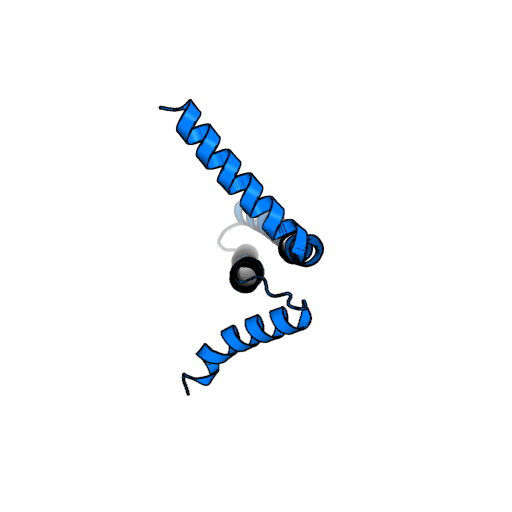 LEU A 1 87 ? 7.285 -1.980 -13.572 1.00 95.50 87 LEU A CA 1
ATOM 700 C C . LEU A 1 87 ? 5.846 -2.299 -13.149 1.00 95.50 87 LEU A C 1
ATOM 702 O O . LEU A 1 87 ? 5.485 -2.088 -11.994 1.00 95.50 87 LEU A O 1
ATOM 706 N N . VAL A 1 88 ? 5.050 -2.871 -14.060 1.00 96.00 88 VAL A N 1
ATOM 707 C CA . VAL A 1 88 ? 3.674 -3.300 -13.768 1.00 96.00 88 VAL A CA 1
ATOM 708 C C . VAL A 1 88 ? 3.658 -4.361 -12.669 1.00 96.00 88 VAL A C 1
ATOM 710 O O . VAL A 1 88 ? 2.835 -4.279 -11.758 1.00 96.00 88 VAL A O 1
ATOM 713 N N . GLY A 1 89 ? 4.563 -5.340 -12.722 1.00 96.56 89 GLY A N 1
ATOM 714 C CA . GLY A 1 89 ? 4.666 -6.389 -11.708 1.00 96.56 89 GLY A CA 1
ATOM 715 C C . GLY A 1 89 ? 4.983 -5.832 -10.319 1.00 96.56 89 GLY A C 1
ATOM 716 O O . GLY A 1 89 ? 4.288 -6.148 -9.354 1.00 96.56 89 GLY A O 1
ATOM 717 N N . VAL A 1 90 ? 5.989 -4.964 -10.224 1.00 96.00 90 VAL A N 1
ATOM 718 C CA . VAL A 1 90 ? 6.407 -4.321 -8.973 1.00 96.00 90 VAL A CA 1
ATOM 719 C C . VAL A 1 90 ? 5.293 -3.438 -8.411 1.00 96.00 90 VAL A C 1
ATOM 721 O O . VAL A 1 90 ? 4.928 -3.595 -7.246 1.00 96.00 90 VAL A O 1
ATOM 724 N N . GLU A 1 91 ? 4.699 -2.568 -9.230 1.00 95.00 91 GLU A N 1
ATOM 725 C CA . GLU A 1 91 ? 3.601 -1.690 -8.805 1.00 95.00 91 GLU A CA 1
ATOM 726 C C . GLU A 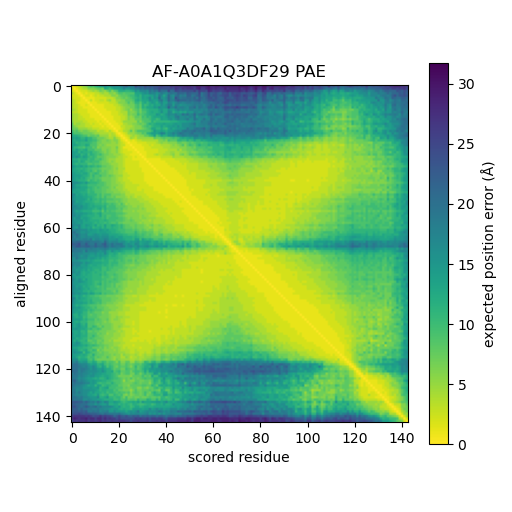1 91 ? 2.395 -2.502 -8.314 1.00 95.00 91 GLU A C 1
ATOM 728 O O . GLU A 1 91 ? 1.830 -2.214 -7.258 1.00 95.00 91 GLU A O 1
ATOM 733 N N . SER A 1 92 ? 2.052 -3.588 -9.015 1.00 96.06 92 SER A N 1
ATOM 734 C CA . SER A 1 92 ? 0.952 -4.478 -8.625 1.00 96.06 92 SER A CA 1
ATOM 735 C C . SER A 1 92 ? 1.174 -5.115 -7.251 1.00 96.06 92 SER A C 1
ATOM 737 O O . SER A 1 92 ? 0.230 -5.221 -6.467 1.00 96.06 92 SER A O 1
ATOM 739 N N . ILE A 1 93 ? 2.410 -5.510 -6.922 1.00 96.75 93 ILE A N 1
ATOM 740 C CA . ILE A 1 93 ? 2.753 -6.074 -5.607 1.00 96.75 93 ILE A CA 1
ATOM 741 C C . ILE A 1 93 ? 2.532 -5.034 -4.502 1.00 96.75 93 ILE A C 1
ATOM 743 O O . ILE A 1 93 ? 1.912 -5.344 -3.482 1.00 96.75 93 ILE A O 1
ATOM 747 N N . PHE A 1 94 ? 2.998 -3.798 -4.700 1.00 96.25 94 PHE A N 1
ATOM 748 C CA . PHE A 1 94 ? 2.826 -2.731 -3.712 1.00 96.25 94 PHE A CA 1
ATOM 749 C C . PHE A 1 94 ? 1.359 -2.314 -3.552 1.00 96.25 94 PHE A C 1
ATOM 751 O O . PHE A 1 94 ? 0.898 -2.154 -2.420 1.00 96.25 94 PHE A O 1
ATOM 758 N N . LEU A 1 95 ? 0.606 -2.208 -4.651 1.00 96.06 95 LEU A N 1
ATOM 759 C CA . LEU A 1 95 ? -0.833 -1.933 -4.620 1.00 96.06 95 LEU A CA 1
ATOM 760 C C . LEU A 1 95 ? -1.604 -3.027 -3.879 1.00 96.06 95 LEU A C 1
ATOM 762 O O . LEU A 1 95 ? -2.473 -2.724 -3.057 1.00 96.06 95 LEU A O 1
ATOM 766 N N . LEU A 1 96 ? -1.268 -4.297 -4.122 1.00 96.19 96 LEU A N 1
ATOM 767 C CA . LEU A 1 96 ? -1.873 -5.422 -3.418 1.00 96.19 96 LEU A CA 1
ATOM 768 C C . LEU A 1 96 ? -1.554 -5.370 -1.920 1.00 96.19 96 LEU A C 1
ATOM 770 O O . LEU A 1 96 ? -2.460 -5.496 -1.096 1.00 96.19 96 LEU A O 1
ATOM 774 N N . ALA A 1 97 ? -0.292 -5.128 -1.555 1.00 95.31 97 ALA A N 1
ATOM 775 C CA . ALA A 1 97 ? 0.128 -5.010 -0.160 1.00 95.31 97 ALA A CA 1
ATOM 776 C C . ALA A 1 97 ? -0.593 -3.862 0.569 1.00 95.31 97 ALA A C 1
ATOM 778 O O . ALA A 1 97 ? -1.094 -4.054 1.681 1.00 95.31 97 ALA A O 1
ATOM 779 N N . ALA A 1 98 ? -0.704 -2.690 -0.066 1.00 95.31 98 ALA A N 1
ATOM 780 C CA . ALA A 1 98 ? -1.440 -1.546 0.469 1.00 95.31 98 ALA A CA 1
ATOM 781 C C . ALA A 1 98 ? -2.934 -1.863 0.637 1.00 95.31 98 ALA A C 1
ATOM 783 O O . ALA A 1 98 ? -3.516 -1.588 1.686 1.00 95.31 98 ALA A O 1
ATOM 784 N N . SER A 1 99 ? -3.542 -2.511 -0.359 1.00 93.25 99 SER A N 1
ATOM 785 C CA . SER A 1 99 ? -4.963 -2.877 -0.338 1.00 93.25 99 SER A CA 1
ATOM 786 C C . SER A 1 99 ? -5.284 -3.868 0.781 1.00 93.25 99 SER A C 1
ATOM 788 O O . SER A 1 99 ? -6.223 -3.656 1.549 1.00 93.25 99 SER A O 1
ATOM 790 N N . VAL A 1 100 ? -4.476 -4.925 0.926 1.00 91.88 100 VAL A N 1
ATOM 791 C CA . VAL A 1 100 ? -4.632 -5.921 1.998 1.00 91.88 100 VAL A CA 1
ATOM 792 C C . VAL A 1 100 ? -4.447 -5.274 3.368 1.00 91.88 100 VAL A C 1
ATOM 794 O O . VAL A 1 100 ? -5.260 -5.493 4.266 1.00 91.88 100 VAL A O 1
ATOM 797 N N . SER A 1 101 ? -3.418 -4.439 3.527 1.00 91.25 101 SER A N 1
ATOM 798 C CA . SER A 1 101 ? -3.191 -3.668 4.751 1.00 91.25 101 SER A CA 1
ATOM 799 C C . SER A 1 101 ? -4.407 -2.808 5.110 1.00 91.25 101 SER A C 1
ATOM 801 O O . SER A 1 101 ? -4.958 -2.937 6.205 1.00 91.25 101 SER A O 1
ATOM 803 N N . SER A 1 102 ? -4.877 -1.983 4.171 1.00 92.06 102 SER A N 1
ATOM 804 C CA . SER A 1 102 ? -6.032 -1.101 4.356 1.00 92.06 102 SER A CA 1
ATOM 805 C C . SER A 1 102 ? -7.292 -1.874 4.757 1.00 92.06 102 SER A C 1
ATOM 807 O O . SER A 1 102 ? -7.997 -1.489 5.696 1.00 92.06 102 SER A O 1
ATOM 809 N N . PHE A 1 103 ? -7.536 -3.024 4.126 1.00 90.12 103 PHE A N 1
ATOM 810 C CA . PHE A 1 103 ? -8.652 -3.899 4.471 1.00 90.12 103 PHE A CA 1
ATOM 811 C C . PHE A 1 103 ? -8.557 -4.433 5.910 1.00 90.12 103 PHE A C 1
ATOM 813 O O . PHE A 1 103 ? -9.516 -4.330 6.680 1.00 90.12 103 PHE A O 1
ATOM 820 N N . LEU A 1 104 ? -7.390 -4.949 6.313 1.00 88.50 104 LEU A N 1
ATOM 821 C CA . LEU A 1 104 ? -7.168 -5.459 7.671 1.00 88.50 104 LEU A CA 1
ATOM 822 C C . LEU A 1 104 ? -7.323 -4.359 8.731 1.00 88.50 104 LEU A C 1
ATOM 824 O O . LEU A 1 104 ? -7.955 -4.587 9.768 1.00 88.50 104 LEU A O 1
ATOM 828 N N . PHE A 1 105 ? -6.798 -3.159 8.474 1.00 89.25 105 PHE A N 1
ATOM 829 C CA . PHE A 1 105 ? -6.939 -2.022 9.385 1.00 89.25 105 PHE A CA 1
ATOM 830 C C . PHE A 1 105 ? -8.367 -1.476 9.446 1.00 89.25 105 PHE A C 1
ATOM 832 O O . PHE A 1 105 ? -8.803 -1.043 10.514 1.00 89.25 105 PHE A O 1
ATOM 839 N N . SER A 1 106 ? -9.130 -1.566 8.355 1.00 89.88 106 SER A N 1
ATOM 840 C CA . SER A 1 106 ? -10.555 -1.219 8.345 1.00 89.88 106 SER A CA 1
ATOM 841 C C . SER A 1 106 ? -11.356 -2.159 9.249 1.00 89.88 106 SER A C 1
ATOM 843 O O . SER A 1 106 ? -12.110 -1.697 10.106 1.00 89.88 106 SER A O 1
ATOM 845 N N . ILE A 1 107 ? -11.124 -3.474 9.152 1.00 87.62 107 ILE A N 1
ATOM 846 C CA . ILE A 1 107 ? -11.733 -4.469 10.052 1.00 87.62 107 ILE A CA 1
ATOM 847 C C . ILE A 1 107 ? -11.345 -4.197 11.511 1.00 87.62 107 ILE A C 1
ATOM 849 O O . ILE A 1 107 ? -12.206 -4.175 12.392 1.00 87.62 107 ILE A O 1
ATOM 853 N N . ALA A 1 108 ? -10.056 -3.966 11.772 1.00 86.69 108 ALA A N 1
ATOM 854 C CA . ALA A 1 108 ? -9.561 -3.654 13.110 1.00 86.69 108 ALA A CA 1
ATOM 855 C C . ALA A 1 108 ? -10.238 -2.400 13.685 1.00 86.69 108 ALA A C 1
ATOM 857 O O . ALA A 1 108 ? -10.664 -2.403 14.840 1.00 86.69 108 ALA A O 1
ATOM 858 N N . THR A 1 109 ? -10.396 -1.358 12.866 1.00 87.75 109 THR A N 1
ATOM 859 C CA . THR A 1 109 ? -11.080 -0.117 13.243 1.00 87.75 109 THR A CA 1
ATOM 860 C C . THR A 1 109 ? -12.538 -0.370 13.599 1.00 87.75 109 THR A C 1
ATOM 862 O O . THR A 1 109 ? -12.967 0.058 14.666 1.00 87.75 109 THR A O 1
ATOM 865 N N . ILE A 1 110 ? -13.275 -1.124 12.777 1.00 86.56 110 ILE A N 1
ATOM 866 C CA . ILE A 1 110 ? -14.673 -1.498 13.053 1.00 86.56 110 ILE A CA 1
ATOM 867 C C . ILE A 1 110 ? -14.789 -2.257 14.384 1.00 86.56 110 ILE A C 1
ATOM 869 O O . ILE A 1 110 ? -15.680 -1.977 15.186 1.00 86.56 110 ILE A O 1
ATOM 873 N N . PHE A 1 111 ? -13.879 -3.196 14.663 1.00 83.50 111 PHE A N 1
ATOM 874 C CA . PHE A 1 111 ? -13.890 -3.912 15.938 1.00 83.50 111 PHE A CA 1
ATOM 875 C C . PHE A 1 111 ? -13.583 -2.998 17.126 1.00 83.50 111 PHE A C 1
ATOM 877 O O . PHE A 1 111 ? -14.289 -3.073 18.134 1.00 83.50 111 PHE A O 1
ATOM 884 N N . VAL A 1 112 ? -12.563 -2.135 17.034 1.00 83.31 112 VAL A N 1
ATOM 885 C CA . VAL A 1 112 ? -12.242 -1.202 18.127 1.00 83.31 112 VAL A CA 1
ATOM 886 C C . VAL A 1 112 ? -13.415 -0.274 18.395 1.00 83.31 112 VAL A C 1
ATOM 888 O O . VAL A 1 112 ? -13.794 -0.117 19.556 1.00 83.31 112 VAL A O 1
ATOM 891 N N . THR A 1 113 ? -14.005 0.327 17.363 1.00 79.44 113 THR A N 1
ATOM 892 C CA . THR A 1 113 ? -15.111 1.275 17.535 1.00 79.44 113 THR A CA 1
ATOM 893 C C . THR A 1 113 ? -16.332 0.594 18.146 1.00 79.44 113 THR A C 1
ATOM 895 O O . THR A 1 113 ? -16.854 1.091 19.145 1.00 79.44 113 THR A O 1
ATOM 898 N N . ALA A 1 114 ? -16.721 -0.585 17.652 1.00 81.00 114 ALA A N 1
ATOM 899 C CA . ALA A 1 114 ? -17.846 -1.350 18.191 1.00 81.00 114 ALA A CA 1
ATOM 900 C C . ALA A 1 114 ? -17.646 -1.742 19.666 1.00 81.00 114 ALA A C 1
ATOM 902 O O . ALA A 1 114 ? -18.556 -1.615 20.486 1.00 81.00 114 ALA A O 1
ATOM 903 N N . ILE A 1 115 ? -16.445 -2.197 20.031 1.00 78.12 115 ILE A N 1
ATOM 904 C CA . ILE A 1 115 ? -16.147 -2.645 21.398 1.00 78.12 115 ILE A CA 1
ATOM 905 C C . ILE A 1 115 ? -16.041 -1.460 22.365 1.00 78.12 115 ILE A C 1
ATOM 907 O O . ILE A 1 115 ? -16.565 -1.528 23.479 1.00 78.12 115 ILE A O 1
ATOM 911 N N . THR A 1 116 ? -15.415 -0.368 21.923 1.00 78.12 116 THR A N 1
ATOM 912 C CA . THR A 1 116 ? -15.284 0.866 22.709 1.00 78.12 116 THR A CA 1
ATOM 913 C C . THR A 1 116 ? -16.663 1.476 22.972 1.00 78.12 116 THR A C 1
ATOM 915 O O . THR A 1 116 ? -16.936 1.891 24.098 1.00 78.12 116 THR A O 1
ATOM 918 N N . TYR A 1 117 ? -17.565 1.450 21.983 1.00 74.94 117 TYR A N 1
ATOM 919 C CA . TYR A 1 117 ? -18.960 1.863 22.157 1.00 74.94 117 TYR A CA 1
ATOM 920 C C . TYR A 1 117 ? -19.718 0.952 23.137 1.00 74.94 117 TYR A C 1
ATOM 922 O O . TYR A 1 117 ? -20.442 1.434 24.002 1.00 74.94 117 TYR A O 1
ATOM 930 N N . GLY A 1 118 ? -19.478 -0.363 23.082 1.00 74.88 118 GLY A N 1
ATOM 931 C CA . GLY A 1 118 ? -20.034 -1.343 24.022 1.00 74.88 118 GLY A CA 1
ATOM 932 C C . GLY A 1 118 ? -19.456 -1.297 25.445 1.00 74.88 118 GLY A C 1
ATOM 933 O O . GLY A 1 118 ? -19.787 -2.162 26.256 1.00 74.88 118 GLY A O 1
ATOM 934 N N . GLY A 1 119 ? -18.570 -0.342 25.757 1.00 71.44 119 GLY A N 1
ATOM 935 C CA . GLY A 1 119 ? -18.006 -0.137 27.095 1.00 71.44 119 GLY A CA 1
ATOM 936 C C . GLY A 1 119 ? -17.049 -1.233 27.574 1.00 71.44 119 GLY A C 1
ATOM 937 O O . GLY A 1 119 ? -16.709 -1.267 28.756 1.00 71.44 119 GLY A O 1
ATOM 938 N N . LYS A 1 120 ? -16.610 -2.129 26.684 1.00 70.19 120 LYS A N 1
ATOM 939 C CA . LYS A 1 120 ? -15.684 -3.220 27.006 1.00 70.19 120 LYS A CA 1
ATOM 940 C C . LYS A 1 120 ? -14.246 -2.800 26.694 1.00 70.19 120 LYS A C 1
ATOM 942 O O . LYS A 1 120 ? -13.989 -2.153 25.683 1.00 70.19 120 LYS A O 1
ATOM 947 N N . ASN A 1 121 ? -13.302 -3.214 27.537 1.00 69.56 121 ASN A N 1
ATOM 948 C CA . ASN A 1 121 ? -11.875 -3.100 27.239 1.00 69.56 121 ASN A CA 1
ATOM 949 C C . ASN A 1 121 ? -11.389 -4.400 26.595 1.00 69.56 121 ASN A C 1
ATOM 951 O O . ASN A 1 121 ? -11.655 -5.492 27.092 1.00 69.56 121 ASN A O 1
ATOM 955 N N . ILE A 1 122 ? -10.679 -4.268 25.482 1.00 71.88 122 ILE A N 1
ATOM 956 C CA . ILE A 1 122 ? -10.104 -5.365 24.704 1.00 71.88 122 ILE A CA 1
ATOM 957 C C . ILE A 1 122 ? -8.594 -5.155 24.623 1.00 71.88 122 ILE A C 1
ATOM 959 O O . ILE A 1 122 ? -8.140 -4.022 24.569 1.00 71.88 122 ILE A O 1
ATOM 963 N N . SER A 1 123 ? -7.797 -6.221 24.632 1.00 76.12 123 SER A N 1
ATOM 964 C CA . SER A 1 123 ? -6.359 -6.112 24.379 1.00 76.12 123 SER A CA 1
ATOM 965 C C . SER A 1 123 ? -6.063 -6.101 22.874 1.00 76.12 123 SER A C 1
ATOM 967 O O . SER A 1 123 ? -6.811 -6.664 22.075 1.00 76.12 123 SER A O 1
ATOM 969 N N . ILE A 1 124 ? -4.931 -5.513 22.476 1.00 69.44 124 ILE A N 1
ATOM 970 C CA . ILE A 1 124 ? -4.463 -5.515 21.075 1.00 69.44 124 ILE A CA 1
ATOM 971 C C . ILE A 1 124 ? -4.363 -6.949 20.525 1.00 69.44 124 ILE A C 1
ATOM 973 O O . ILE A 1 124 ? -4.734 -7.199 19.381 1.00 69.44 124 ILE A O 1
ATOM 977 N N . ASN A 1 125 ? -3.931 -7.905 21.353 1.00 74.06 125 ASN A N 1
ATOM 978 C CA . ASN A 1 125 ? -3.787 -9.307 20.956 1.00 74.06 125 ASN A CA 1
ATOM 979 C C . ASN A 1 125 ? -5.131 -9.962 20.618 1.00 74.06 125 ASN A C 1
ATOM 981 O O . ASN A 1 125 ? -5.236 -10.673 19.618 1.00 74.06 125 ASN A O 1
ATOM 985 N N . ASP A 1 126 ? -6.170 -9.708 21.418 1.00 78.56 126 ASP A N 1
ATOM 986 C CA . ASP A 1 126 ? -7.511 -10.220 21.121 1.00 78.56 126 ASP A CA 1
ATOM 987 C C . ASP A 1 126 ? -8.043 -9.589 19.824 1.00 78.56 126 ASP A C 1
ATOM 989 O O . ASP A 1 126 ? -8.590 -10.291 18.971 1.00 78.56 126 ASP A O 1
ATOM 993 N N . LEU A 1 127 ? -7.769 -8.299 19.604 1.00 77.19 127 LEU A N 1
ATOM 994 C CA . LEU A 1 127 ? -8.163 -7.597 18.386 1.00 77.19 127 LEU A CA 1
ATOM 995 C C . LEU A 1 127 ? -7.522 -8.192 17.127 1.00 77.19 127 LEU A C 1
ATOM 997 O O . LEU A 1 127 ? -8.228 -8.525 16.176 1.00 77.19 127 LEU A O 1
ATOM 1001 N N . LEU A 1 128 ? -6.202 -8.396 17.150 1.00 76.00 128 LEU A N 1
ATOM 1002 C CA . LEU A 1 128 ? -5.466 -9.048 16.065 1.00 76.00 128 LEU A CA 1
ATOM 1003 C C . LEU A 1 128 ? -6.018 -10.449 15.794 1.00 76.00 128 LEU A C 1
ATOM 1005 O O . LEU A 1 128 ? -6.264 -10.806 14.642 1.00 76.00 128 LEU A O 1
ATOM 1009 N N . SER A 1 129 ? -6.288 -11.223 16.850 1.00 79.44 129 SER A N 1
ATOM 1010 C CA . SER A 1 129 ? -6.834 -12.573 16.710 1.00 79.44 129 SER A CA 1
ATOM 1011 C C . SER A 1 129 ? -8.197 -12.580 16.007 1.00 79.44 129 SER A C 1
ATOM 1013 O O . SER A 1 129 ? -8.449 -13.435 15.156 1.00 79.44 129 SER A O 1
ATOM 1015 N N . ARG A 1 130 ? -9.074 -11.616 16.318 1.00 78.94 130 ARG A N 1
ATOM 1016 C CA . ARG A 1 130 ? -10.411 -11.498 15.719 1.00 78.94 130 ARG A CA 1
ATOM 1017 C C . ARG A 1 130 ? -10.342 -11.040 14.270 1.00 78.94 130 ARG A C 1
ATOM 1019 O O . ARG A 1 130 ? -11.039 -11.615 13.432 1.00 78.94 130 ARG A O 1
ATOM 1026 N N . THR A 1 131 ? -9.478 -10.076 13.958 1.00 78.25 131 THR A N 1
ATOM 1027 C CA . THR A 1 131 ? -9.238 -9.626 12.581 1.00 78.25 131 THR A CA 1
ATOM 1028 C C . THR A 1 131 ? -8.735 -10.783 11.714 1.00 78.25 131 THR A C 1
ATOM 1030 O O . THR A 1 131 ? -9.323 -11.070 10.672 1.00 78.25 131 THR A O 1
ATOM 1033 N N . ILE A 1 132 ? -7.733 -11.534 12.188 1.00 77.94 132 ILE A N 1
ATOM 1034 C CA . ILE A 1 132 ? -7.179 -12.696 11.471 1.00 77.94 132 ILE A CA 1
ATOM 1035 C C . ILE A 1 132 ? -8.234 -13.797 11.292 1.00 77.94 132 ILE A C 1
ATOM 1037 O O . ILE A 1 132 ? -8.382 -14.344 10.200 1.00 77.94 132 ILE A O 1
ATOM 1041 N N . LYS A 1 133 ? -9.011 -14.120 12.336 1.00 80.12 133 LYS A N 1
ATOM 1042 C CA . LYS A 1 133 ? -10.090 -15.124 12.252 1.00 80.12 133 LYS A CA 1
ATOM 1043 C C . LYS A 1 133 ? -11.181 -14.728 11.257 1.00 80.12 133 LYS A C 1
ATOM 1045 O O . LYS A 1 133 ? -11.689 -15.592 10.545 1.00 80.12 133 LYS A O 1
ATOM 1050 N N . THR A 1 134 ? -11.529 -13.443 11.202 1.00 77.50 134 THR A N 1
ATOM 1051 C CA . THR A 1 134 ? -12.524 -12.913 10.258 1.00 77.50 134 THR A CA 1
ATOM 1052 C C . THR A 1 134 ? -12.045 -13.072 8.825 1.00 77.50 134 THR A C 1
ATOM 1054 O O . THR A 1 134 ? -12.824 -13.485 7.977 1.00 77.50 134 THR A O 1
ATOM 1057 N N . TRP A 1 135 ? -10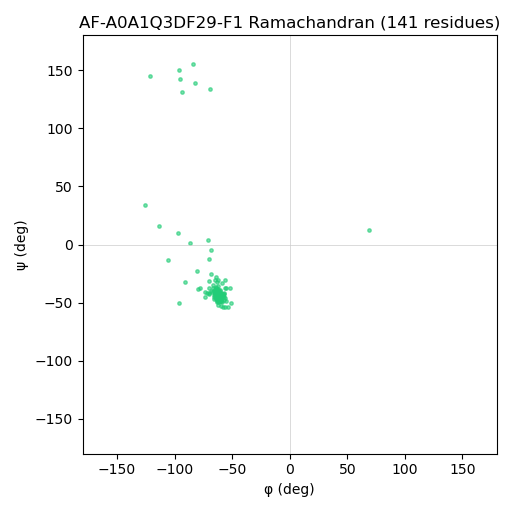.759 -12.831 8.572 1.00 71.19 135 TRP A N 1
ATOM 1058 C CA . TRP A 1 135 ? -10.171 -13.046 7.256 1.00 71.19 135 TRP A CA 1
ATOM 1059 C C . TRP A 1 135 ? -10.060 -14.529 6.894 1.00 71.19 135 TRP A C 1
ATOM 1061 O O . TRP A 1 135 ? -10.324 -14.897 5.759 1.00 71.19 135 TRP A O 1
ATOM 1071 N N . ARG A 1 136 ? -9.748 -15.402 7.860 1.00 71.06 136 ARG A N 1
ATOM 1072 C CA . ARG A 1 136 ? -9.647 -16.851 7.632 1.00 71.06 136 ARG A CA 1
ATOM 1073 C C . ARG A 1 136 ? -10.995 -17.497 7.295 1.00 71.06 136 ARG A C 1
ATOM 1075 O O . ARG A 1 136 ? -11.024 -18.435 6.507 1.00 71.06 136 ARG A O 1
ATOM 1082 N N . ARG A 1 137 ? -12.101 -17.022 7.879 1.00 71.25 137 ARG A N 1
ATOM 1083 C CA . ARG A 1 137 ? -13.444 -17.607 7.692 1.00 71.25 137 ARG A CA 1
ATOM 1084 C C . ARG A 1 137 ? -13.846 -17.745 6.214 1.00 71.25 137 ARG A C 1
ATOM 1086 O O . ARG A 1 137 ? -14.123 -18.875 5.833 1.00 71.25 137 ARG A O 1
ATOM 1093 N N . PRO A 1 138 ? -13.810 -16.684 5.385 1.00 68.94 138 PRO A N 1
ATOM 1094 C CA . PRO A 1 138 ? -14.105 -16.763 3.955 1.00 68.94 138 PRO A CA 1
ATOM 1095 C C . PRO A 1 138 ? -13.314 -17.834 3.196 1.00 68.94 138 PRO A C 1
ATOM 1097 O O . PRO A 1 138 ? -13.881 -18.483 2.329 1.00 68.94 138 PRO A O 1
ATOM 1100 N N . PHE A 1 139 ? -12.041 -18.059 3.541 1.00 64.12 139 PHE A N 1
ATOM 1101 C CA . PHE A 1 139 ? -11.205 -19.077 2.887 1.00 64.12 139 PHE A CA 1
ATOM 1102 C C . PHE A 1 139 ? -11.452 -20.497 3.400 1.00 64.12 139 PHE A C 1
ATOM 1104 O O . PHE A 1 139 ? -11.129 -21.454 2.709 1.00 64.12 139 PHE A O 1
ATOM 1111 N N . VAL A 1 140 ? -11.989 -20.646 4.613 1.00 67.88 140 VAL A N 1
ATOM 1112 C CA . VAL A 1 140 ? -12.266 -21.957 5.221 1.00 67.88 140 VAL A CA 1
ATOM 1113 C C . VAL A 1 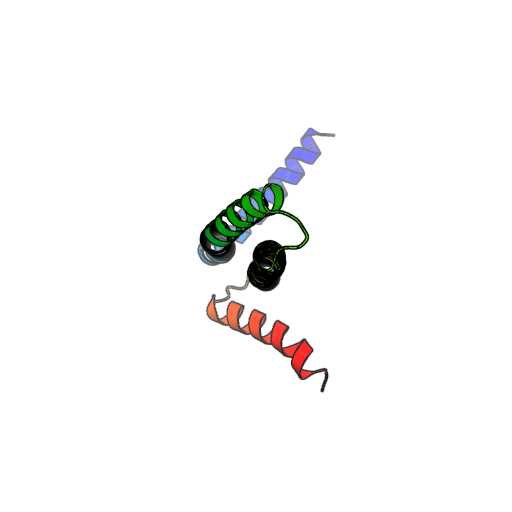140 ? -13.681 -22.437 4.910 1.00 67.88 140 VAL A C 1
ATOM 1115 O O . VAL A 1 140 ? -13.883 -23.632 4.791 1.00 67.88 140 VAL A O 1
ATOM 1118 N N . THR A 1 141 ? -14.657 -21.537 4.765 1.00 65.25 141 THR A N 1
ATOM 1119 C CA . THR A 1 141 ? -16.051 -21.907 4.459 1.00 65.25 141 THR A CA 1
ATOM 1120 C C . THR A 1 141 ? -16.340 -22.057 2.962 1.00 65.25 141 THR A C 1
ATOM 1122 O O . THR A 1 141 ? -17.488 -22.283 2.598 1.00 65.25 141 THR A O 1
ATOM 1125 N N . TRP A 1 142 ? -15.336 -21.876 2.098 1.00 49.06 142 TRP A N 1
ATOM 1126 C CA . TRP A 1 142 ? -15.427 -22.103 0.646 1.00 49.06 142 TRP A CA 1
ATOM 1127 C C . TRP A 1 142 ? -14.905 -23.486 0.206 1.00 49.06 142 TRP A C 1
ATOM 1129 O O . TRP A 1 142 ? -14.779 -23.741 -0.990 1.00 49.06 142 TRP A O 1
ATOM 1139 N N . VAL A 1 143 ? -14.627 -24.372 1.169 1.00 42.00 143 VAL A N 1
ATOM 1140 C CA . VAL A 1 143 ? -14.374 -25.814 0.994 1.00 42.00 143 VAL A CA 1
ATOM 1141 C C . VAL A 1 143 ? -15.410 -26.565 1.817 1.00 42.00 143 VAL A C 1
ATOM 1143 O O . VAL A 1 143 ? -15.928 -27.580 1.309 1.00 42.00 143 VAL A O 1
#

Sequence (143 aa):
MELKLLGDFLQILLDVYKISRKNVKLIASITILPIFLHSIIFLFNIFSIKPLFADLIVKQSFLLITSPNTPEFLNLLMGVIHDIKNLVGVESIFLLAASVSSFLFSIATIFVTAITYGGKNISINDLLSRTIKTWRRPFVTWV

pLDDT: mean 86.24, std 10.23, range [42.0, 97.06]

Mean predicted aligned error: 8.88 Å